Protein AF-A0A0C2MCA8-F1 (afdb_monomer_lite)

Structure (mmCIF, N/CA/C/O backbone):
data_AF-A0A0C2MCA8-F1
#
_entry.id   AF-A0A0C2MCA8-F1
#
loop_
_atom_site.group_PDB
_atom_site.id
_atom_site.t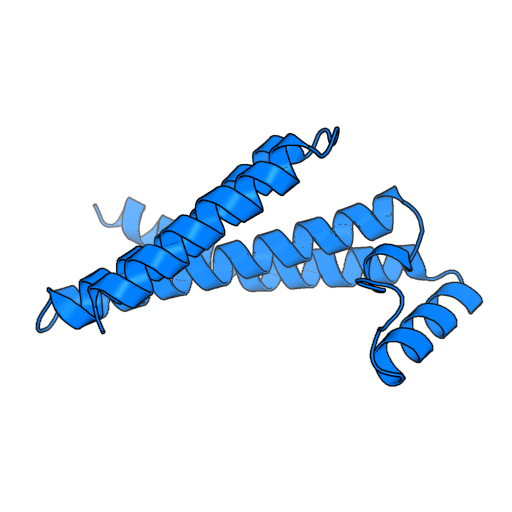ype_symbol
_atom_site.label_atom_id
_atom_site.label_alt_id
_atom_site.label_comp_id
_atom_site.label_asym_id
_atom_site.label_entity_id
_atom_site.label_seq_id
_atom_site.pdbx_PDB_ins_code
_atom_site.Cartn_x
_atom_site.Cartn_y
_atom_site.Cartn_z
_atom_site.occupancy
_atom_site.B_iso_or_equiv
_atom_site.auth_seq_id
_atom_site.auth_comp_id
_atom_site.auth_asym_id
_atom_site.auth_atom_id
_atom_site.pdbx_PDB_model_num
ATOM 1 N N . MET A 1 1 ? 1.172 1.614 25.423 1.00 65.31 1 MET A N 1
ATOM 2 C CA . MET A 1 1 ? 1.136 0.995 24.078 1.00 65.31 1 MET A CA 1
ATOM 3 C C . MET A 1 1 ? 0.400 1.844 23.039 1.00 65.31 1 MET A C 1
ATOM 5 O O . MET A 1 1 ? 0.977 2.072 21.987 1.00 65.31 1 MET A O 1
ATOM 9 N N . ARG A 1 2 ? -0.812 2.371 23.310 1.00 79.19 2 ARG A N 1
ATOM 10 C CA . ARG A 1 2 ? -1.611 3.111 22.304 1.00 79.19 2 ARG A CA 1
ATOM 11 C C . ARG A 1 2 ? -0.859 4.225 21.562 1.00 79.19 2 ARG A C 1
ATOM 13 O O . ARG A 1 2 ? -0.867 4.245 20.342 1.00 79.19 2 ARG A O 1
ATOM 20 N N . TRP A 1 3 ? -0.143 5.096 22.266 1.00 88.19 3 TRP A N 1
ATOM 21 C CA . TRP A 1 3 ? 0.556 6.225 21.637 1.00 88.19 3 TRP A CA 1
ATOM 22 C C . TRP A 1 3 ? 1.815 5.820 20.865 1.00 88.19 3 TRP A C 1
ATOM 24 O O . TRP A 1 3 ? 2.171 6.470 19.892 1.00 88.19 3 TRP A O 1
ATOM 34 N N . PHE A 1 4 ? 2.450 4.711 21.255 1.00 88.31 4 PHE A N 1
ATOM 35 C CA . PHE A 1 4 ? 3.630 4.190 20.567 1.00 88.31 4 PHE A CA 1
ATOM 36 C C . PHE A 1 4 ? 3.295 3.737 19.141 1.00 88.31 4 PHE A C 1
ATOM 38 O O . PHE A 1 4 ? 4.013 4.068 18.204 1.00 88.31 4 PHE A O 1
ATOM 45 N N . PHE A 1 5 ? 2.163 3.050 18.958 1.00 88.19 5 PHE A N 1
ATOM 46 C CA . PHE A 1 5 ? 1.707 2.651 17.624 1.00 88.19 5 PHE A CA 1
ATOM 47 C C . PHE A 1 5 ? 1.406 3.861 16.731 1.00 88.19 5 PHE A C 1
ATOM 49 O O . PHE A 1 5 ? 1.738 3.857 15.553 1.00 88.19 5 PHE A O 1
ATOM 56 N N . LEU A 1 6 ? 0.846 4.932 17.300 1.00 88.38 6 LEU A N 1
ATOM 57 C CA . LEU A 1 6 ? 0.584 6.163 16.557 1.00 88.38 6 LEU A CA 1
ATOM 58 C C . LEU A 1 6 ? 1.883 6.873 16.142 1.00 88.38 6 LEU A C 1
ATOM 60 O O . LEU A 1 6 ? 1.988 7.328 15.007 1.00 88.38 6 LEU A O 1
ATOM 64 N N . LEU A 1 7 ? 2.894 6.907 17.018 1.00 91.94 7 LEU A N 1
ATOM 65 C CA . LEU A 1 7 ? 4.229 7.406 16.666 1.00 91.94 7 LEU A CA 1
ATOM 66 C C . LEU A 1 7 ? 4.866 6.585 15.539 1.00 91.94 7 LEU A C 1
ATOM 68 O O . LEU A 1 7 ? 5.467 7.158 14.636 1.00 91.94 7 LEU A O 1
ATOM 72 N N . PHE A 1 8 ? 4.693 5.263 15.552 1.00 90.88 8 PHE A N 1
ATOM 73 C CA . PHE A 1 8 ? 5.152 4.396 14.468 1.00 90.88 8 PHE A CA 1
ATOM 74 C C . PHE A 1 8 ? 4.445 4.701 13.136 1.00 90.88 8 PHE A C 1
ATOM 76 O O . PHE A 1 8 ? 5.109 4.798 12.106 1.00 90.88 8 PHE A O 1
ATOM 83 N N . ILE A 1 9 ? 3.126 4.923 13.147 1.00 91.19 9 ILE A N 1
ATOM 84 C CA . ILE A 1 9 ? 2.386 5.341 11.945 1.00 91.19 9 ILE A CA 1
ATOM 85 C C . ILE A 1 9 ? 2.908 6.687 11.430 1.00 91.19 9 ILE A C 1
ATOM 87 O O . ILE A 1 9 ? 3.149 6.826 10.235 1.00 91.19 9 ILE A O 1
ATOM 91 N N . MET A 1 10 ? 3.116 7.667 12.313 1.00 91.56 10 MET A N 1
ATOM 92 C CA . MET A 1 10 ? 3.674 8.967 11.927 1.00 91.56 10 MET A CA 1
ATOM 93 C C . MET A 1 10 ? 5.061 8.821 11.300 1.00 91.56 10 MET A C 1
ATOM 95 O O . MET A 1 10 ? 5.333 9.433 10.270 1.00 91.56 10 MET A O 1
ATOM 99 N N . LEU A 1 11 ? 5.916 7.971 11.877 1.00 91.88 11 LEU A N 1
ATOM 100 C CA . LEU A 1 11 ? 7.228 7.671 11.316 1.00 91.88 11 LEU A CA 1
ATOM 101 C C . LEU A 1 11 ? 7.101 7.087 9.902 1.00 91.88 11 LEU A C 1
ATOM 103 O O . LEU A 1 11 ? 7.791 7.560 9.008 1.00 91.88 11 LEU A O 1
ATOM 107 N N . LEU A 1 12 ? 6.203 6.116 9.686 1.00 89.81 12 LEU A N 1
ATOM 108 C CA . LEU A 1 12 ? 5.931 5.538 8.363 1.00 89.81 12 LEU A CA 1
ATOM 109 C C . LEU A 1 12 ? 5.469 6.593 7.356 1.00 89.81 12 LEU A C 1
ATOM 111 O O . LEU A 1 12 ? 5.947 6.610 6.227 1.00 89.81 12 LEU A O 1
ATOM 115 N N . VAL A 1 13 ? 4.554 7.480 7.756 1.00 91.31 13 VAL A N 1
ATOM 116 C CA . VAL A 1 13 ? 4.064 8.556 6.887 1.00 91.31 13 VAL A CA 1
ATOM 117 C C . VAL A 1 13 ? 5.215 9.470 6.488 1.00 91.31 13 VAL A C 1
ATOM 119 O O . VAL A 1 13 ? 5.370 9.765 5.308 1.00 91.31 13 VAL A O 1
ATOM 122 N N . VAL A 1 14 ? 6.044 9.897 7.440 1.00 90.44 14 VAL A N 1
ATOM 123 C CA . VAL A 1 14 ? 7.169 10.797 7.161 1.00 90.44 14 VAL A CA 1
ATOM 124 C C . VAL A 1 14 ? 8.204 10.124 6.261 1.00 90.44 14 VAL A C 1
ATOM 126 O O . VAL A 1 14 ? 8.583 10.700 5.243 1.00 90.44 14 VAL A O 1
ATOM 129 N N . THR A 1 15 ? 8.640 8.907 6.591 1.00 88.75 15 THR A N 1
ATOM 130 C CA . THR A 1 15 ? 9.682 8.209 5.824 1.00 88.75 15 THR A CA 1
ATOM 131 C C . THR A 1 15 ? 9.201 7.811 4.436 1.00 88.75 15 THR A C 1
ATOM 133 O O . THR A 1 15 ? 9.907 8.052 3.460 1.00 88.75 15 THR A O 1
ATOM 136 N N . GLY A 1 16 ? 7.995 7.259 4.313 1.00 84.38 16 GLY A N 1
ATOM 137 C CA . GLY A 1 16 ? 7.456 6.852 3.019 1.00 84.38 16 GLY A CA 1
ATOM 138 C C . GLY A 1 16 ? 7.174 8.037 2.102 1.00 84.38 16 GLY A C 1
ATOM 139 O O . GLY A 1 16 ? 7.539 7.993 0.931 1.00 84.38 16 GLY A O 1
ATOM 140 N N . ASN A 1 17 ? 6.624 9.138 2.627 1.00 87.00 17 ASN A N 1
ATOM 141 C CA . ASN A 1 17 ? 6.466 10.352 1.825 1.00 87.00 17 ASN A CA 1
ATOM 142 C C . ASN A 1 17 ? 7.824 10.929 1.404 1.00 87.00 17 ASN A C 1
ATOM 144 O O . ASN A 1 17 ? 7.961 11.322 0.250 1.00 87.00 17 ASN A O 1
ATOM 148 N N . ALA A 1 18 ? 8.837 10.934 2.279 1.00 87.19 18 ALA A N 1
ATOM 149 C CA . ALA A 1 18 ? 10.180 11.387 1.911 1.00 87.19 18 ALA A CA 1
ATOM 150 C C . ALA A 1 18 ? 10.745 10.592 0.720 1.00 87.19 18 ALA A C 1
ATOM 152 O O . ALA A 1 18 ? 11.213 11.196 -0.240 1.00 87.19 18 ALA A O 1
ATOM 153 N N . VAL A 1 19 ? 10.614 9.260 0.733 1.00 84.38 19 VAL A N 1
ATOM 154 C CA . VAL A 1 19 ? 11.046 8.391 -0.378 1.00 84.38 19 VAL A CA 1
ATOM 155 C C . VAL A 1 19 ? 10.263 8.680 -1.665 1.00 84.38 19 VAL A C 1
ATOM 157 O O . VAL A 1 19 ? 10.848 8.775 -2.742 1.00 84.38 19 VAL A O 1
ATOM 160 N N . ILE A 1 20 ? 8.944 8.858 -1.574 1.00 83.44 20 ILE A N 1
ATOM 161 C CA . ILE A 1 20 ? 8.097 9.128 -2.745 1.00 83.44 20 ILE A CA 1
ATOM 162 C C . ILE A 1 20 ? 8.452 10.480 -3.378 1.00 83.44 20 ILE A C 1
ATOM 164 O O . ILE A 1 20 ? 8.577 10.573 -4.601 1.00 83.44 20 ILE A O 1
ATOM 168 N N . PHE A 1 21 ? 8.658 11.524 -2.572 1.00 82.12 21 PHE A N 1
ATOM 169 C CA . PHE A 1 21 ? 9.002 12.856 -3.077 1.00 82.12 21 PHE A CA 1
ATOM 170 C C . PHE A 1 21 ? 10.425 12.957 -3.635 1.00 82.12 21 PHE A C 1
ATOM 172 O O . PHE A 1 21 ? 10.658 13.794 -4.511 1.00 82.12 21 PHE A O 1
ATOM 179 N N . ASP A 1 22 ? 11.336 12.087 -3.199 1.00 81.56 22 ASP A N 1
ATOM 180 C CA . ASP A 1 22 ? 12.684 11.971 -3.763 1.00 81.56 22 ASP A CA 1
ATOM 181 C C . ASP A 1 22 ? 12.662 11.371 -5.189 1.00 81.56 22 ASP A C 1
ATOM 183 O O . ASP A 1 22 ? 13.446 11.744 -6.059 1.00 81.56 22 ASP A O 1
ATOM 187 N N . SER A 1 23 ? 11.689 10.506 -5.499 1.00 70.12 23 SER A N 1
ATOM 188 C CA . SER A 1 23 ? 11.615 9.793 -6.785 1.00 70.12 23 SER A CA 1
ATOM 189 C C . SER A 1 23 ? 11.023 10.632 -7.931 1.00 70.12 23 SER A C 1
ATOM 191 O O . SER A 1 23 ? 9.865 11.028 -7.877 1.00 70.12 23 SER A O 1
ATOM 193 N N . SER A 1 24 ? 11.753 10.920 -9.016 1.00 62.78 24 SER A N 1
ATOM 194 C CA . SER A 1 24 ? 11.284 11.733 -10.173 1.00 62.78 24 SER A CA 1
ATOM 195 C C . SER A 1 24 ? 10.255 11.030 -11.100 1.00 62.78 24 SER A C 1
ATOM 197 O O . SER A 1 24 ? 10.246 11.261 -12.311 1.00 62.78 24 SER A O 1
ATOM 199 N N . SER A 1 25 ? 9.400 10.146 -10.579 1.00 66.56 25 SER A N 1
ATOM 200 C CA . SER A 1 25 ? 8.456 9.370 -11.396 1.00 66.56 25 SER A CA 1
ATOM 201 C C . SER A 1 25 ? 7.202 10.172 -11.775 1.00 66.56 25 SER A C 1
ATOM 203 O O . SER A 1 25 ? 6.665 10.953 -10.988 1.00 66.56 25 SER A O 1
ATOM 205 N N . SER A 1 26 ? 6.669 9.944 -12.980 1.00 68.00 26 SER A N 1
ATOM 206 C CA . SER A 1 26 ? 5.360 10.487 -13.386 1.00 68.00 26 SER A CA 1
ATOM 207 C C . SER A 1 26 ? 4.187 9.829 -12.642 1.00 68.00 26 SER A C 1
ATOM 209 O O . SER A 1 26 ? 3.093 10.386 -12.602 1.00 68.00 26 SER A O 1
ATOM 211 N N . THR A 1 27 ? 4.411 8.670 -12.012 1.00 70.75 27 THR A N 1
ATOM 212 C CA . THR A 1 27 ? 3.428 7.945 -11.187 1.00 70.75 27 THR A CA 1
ATOM 213 C C . THR A 1 27 ? 3.385 8.416 -9.737 1.00 70.75 27 THR A C 1
ATOM 215 O O . THR A 1 27 ? 2.504 7.983 -8.997 1.00 70.75 27 THR A O 1
ATOM 218 N N . ARG A 1 28 ? 4.263 9.349 -9.336 1.00 76.31 28 ARG A N 1
ATOM 219 C CA . ARG A 1 28 ? 4.445 9.809 -7.950 1.00 76.31 28 ARG A CA 1
ATOM 220 C C . ARG A 1 28 ? 3.140 10.164 -7.238 1.00 76.31 28 ARG A C 1
ATOM 222 O O . ARG A 1 28 ? 2.994 9.890 -6.054 1.00 76.31 28 ARG A O 1
ATOM 229 N N . VAL A 1 29 ? 2.181 10.772 -7.939 1.00 79.88 29 VAL A N 1
ATOM 230 C CA . VAL A 1 29 ? 0.877 11.140 -7.355 1.00 79.88 29 VAL A CA 1
ATOM 231 C C . VAL A 1 29 ? 0.061 9.899 -6.986 1.00 79.88 29 VAL A C 1
ATOM 233 O O . VAL A 1 29 ? -0.545 9.854 -5.920 1.00 79.88 29 VAL A O 1
ATOM 236 N N . ILE A 1 30 ? 0.067 8.879 -7.843 1.00 77.69 30 ILE A N 1
ATOM 237 C CA . ILE A 1 30 ? -0.636 7.614 -7.606 1.00 77.69 30 ILE A CA 1
ATOM 238 C C . ILE A 1 30 ? 0.069 6.838 -6.488 1.00 77.69 30 ILE A C 1
ATOM 240 O O . ILE A 1 30 ? -0.603 6.356 -5.577 1.00 77.69 30 ILE A O 1
ATOM 244 N N . ASP A 1 31 ? 1.406 6.805 -6.506 1.00 77.12 31 ASP A N 1
ATOM 245 C CA . ASP A 1 31 ? 2.237 6.218 -5.447 1.00 77.12 31 ASP A CA 1
ATOM 246 C C . ASP A 1 31 ? 1.943 6.875 -4.090 1.00 77.12 31 ASP A C 1
ATOM 248 O O . ASP A 1 31 ? 1.734 6.197 -3.085 1.00 77.12 31 ASP A O 1
ATOM 252 N N . TRP A 1 32 ? 1.839 8.206 -4.073 1.00 82.81 32 TRP A N 1
ATOM 253 C CA . TRP A 1 32 ? 1.505 8.991 -2.889 1.00 82.81 32 TRP A CA 1
ATOM 254 C C . TRP A 1 32 ? 0.109 8.664 -2.352 1.00 82.81 32 TRP A C 1
ATOM 256 O O . TRP A 1 32 ? -0.046 8.442 -1.151 1.00 82.81 32 TRP A O 1
ATOM 266 N N . ILE A 1 33 ? -0.907 8.588 -3.217 1.00 83.56 33 ILE A N 1
ATOM 267 C CA . ILE A 1 33 ? -2.277 8.243 -2.808 1.00 83.56 33 ILE A CA 1
ATOM 268 C C . ILE A 1 33 ? -2.323 6.819 -2.246 1.00 83.56 33 ILE A C 1
ATOM 270 O O . ILE A 1 33 ? -2.809 6.614 -1.132 1.00 83.56 33 ILE A O 1
ATOM 274 N N . ALA A 1 34 ? -1.790 5.841 -2.984 1.00 82.88 34 ALA A N 1
ATOM 275 C CA . ALA A 1 34 ? -1.764 4.439 -2.574 1.00 82.88 34 ALA A CA 1
ATOM 276 C C . ALA A 1 34 ? -1.034 4.263 -1.238 1.00 82.88 34 ALA A C 1
ATOM 278 O O . ALA A 1 34 ? -1.540 3.591 -0.334 1.00 82.88 34 ALA A O 1
ATOM 279 N N . PHE A 1 35 ? 0.114 4.928 -1.084 1.00 86.06 35 PHE A N 1
ATOM 280 C CA . PHE A 1 35 ? 0.882 4.886 0.146 1.00 86.06 35 PHE A CA 1
ATOM 281 C C . PHE A 1 35 ? 0.128 5.513 1.310 1.00 86.06 35 PHE A C 1
ATOM 283 O O . PHE A 1 35 ? 0.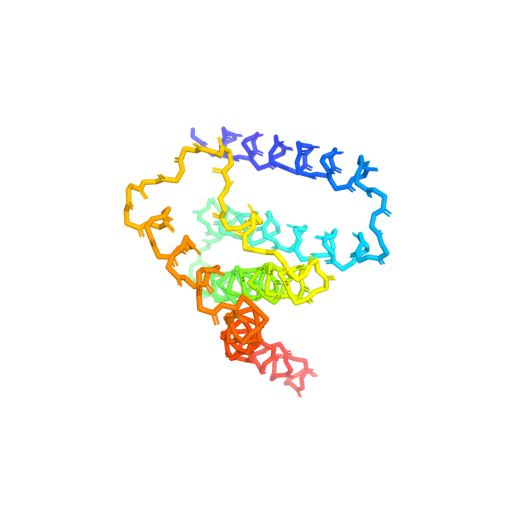077 4.880 2.348 1.00 86.06 35 PHE A O 1
ATOM 290 N N . ASN A 1 36 ? -0.490 6.692 1.172 1.00 88.69 36 ASN A N 1
ATOM 291 C CA . ASN A 1 36 ? -1.175 7.363 2.288 1.00 88.69 36 ASN A CA 1
ATOM 292 C C . ASN A 1 36 ? -2.496 6.682 2.704 1.00 88.69 36 ASN A C 1
ATOM 294 O O . ASN A 1 36 ? -2.915 6.812 3.857 1.00 88.69 36 ASN A O 1
ATOM 298 N N . LEU A 1 37 ? -3.114 5.880 1.832 1.00 87.19 37 LEU A N 1
ATOM 299 C CA . LEU A 1 37 ? -4.260 5.027 2.185 1.00 87.19 37 LEU A CA 1
ATOM 300 C C . LEU A 1 37 ? -3.874 3.907 3.171 1.00 87.19 37 LEU A C 1
ATOM 302 O O . LEU A 1 37 ? -4.677 3.520 4.023 1.00 87.19 37 LEU A O 1
ATOM 306 N N . PHE A 1 38 ? -2.629 3.423 3.122 1.00 89.12 38 PHE A N 1
ATOM 307 C CA . PHE A 1 38 ? -2.120 2.419 4.057 1.00 89.12 38 PHE A CA 1
ATOM 308 C C . PHE A 1 38 ? -2.039 2.907 5.522 1.00 89.12 38 PHE A C 1
ATOM 310 O O . PHE A 1 38 ? -2.697 2.303 6.369 1.00 89.12 38 PHE A O 1
ATOM 317 N N . PRO A 1 39 ? -1.321 3.986 5.890 1.00 89.31 39 PRO A N 1
ATOM 318 C CA . PRO A 1 39 ? -1.307 4.492 7.253 1.00 89.31 39 PRO A CA 1
ATOM 319 C C . PRO A 1 39 ? -2.693 4.973 7.686 1.00 89.31 39 PRO A C 1
ATOM 321 O O . PRO A 1 39 ? -3.024 4.811 8.857 1.00 89.31 39 PRO A O 1
ATOM 324 N N . LEU A 1 40 ? -3.544 5.460 6.772 1.00 89.94 40 LEU A N 1
ATOM 325 C CA . LEU A 1 40 ? -4.945 5.755 7.089 1.00 89.94 40 LEU A CA 1
ATOM 326 C C . LEU A 1 40 ? -5.678 4.506 7.609 1.00 89.94 40 LEU A C 1
ATOM 328 O O . LEU A 1 40 ? -6.356 4.578 8.634 1.00 89.94 40 LEU A O 1
ATOM 332 N N . SER A 1 41 ? -5.491 3.345 6.968 1.00 90.31 41 SER A N 1
ATOM 333 C CA . SER A 1 41 ? -6.045 2.072 7.453 1.00 90.31 41 SER A CA 1
ATOM 334 C C . SER A 1 41 ? -5.548 1.712 8.857 1.00 90.31 41 SER A C 1
ATOM 336 O O . SER A 1 41 ? -6.333 1.299 9.712 1.00 90.31 41 SER A O 1
ATOM 338 N N . LEU A 1 42 ? -4.261 1.944 9.134 1.00 90.19 42 LEU A N 1
ATOM 339 C CA . LEU A 1 42 ? -3.661 1.684 10.443 1.00 90.19 42 LEU A CA 1
ATOM 340 C C . LEU A 1 42 ? -4.212 2.628 11.516 1.00 90.19 42 LEU A C 1
ATOM 342 O O . LEU A 1 42 ? -4.444 2.192 12.644 1.00 90.19 42 LEU A O 1
ATOM 346 N N . VAL A 1 43 ? -4.470 3.894 11.175 1.00 90.88 43 VAL A N 1
ATOM 347 C CA . VAL A 1 43 ? -5.130 4.853 12.074 1.00 90.88 43 VAL A CA 1
ATOM 348 C C . VAL A 1 43 ? -6.557 4.406 12.382 1.00 90.88 43 VAL A C 1
ATOM 350 O O . VAL A 1 43 ? -6.963 4.468 13.541 1.00 90.88 43 VAL A O 1
ATOM 353 N N . LEU A 1 44 ? -7.306 3.908 11.393 1.00 88.75 44 LEU A N 1
ATOM 354 C CA . LEU A 1 44 ? -8.657 3.382 11.611 1.00 88.75 44 LEU A CA 1
ATOM 355 C C . LEU A 1 44 ? -8.651 2.157 12.531 1.00 88.75 44 LEU A C 1
ATOM 357 O O . LEU A 1 44 ? -9.469 2.089 13.448 1.00 88.75 44 LEU A O 1
ATOM 361 N N . PHE A 1 45 ? -7.704 1.231 12.353 1.00 89.06 45 PHE A N 1
ATOM 362 C CA . PHE A 1 45 ? -7.539 0.101 13.271 1.00 89.06 45 PHE A CA 1
ATOM 363 C C . PHE A 1 45 ? -7.153 0.552 14.674 1.00 89.06 45 PHE A C 1
ATOM 365 O O . PHE A 1 45 ? -7.736 0.089 15.652 1.00 89.06 45 PHE A O 1
ATOM 372 N N . TRP A 1 46 ? -6.206 1.481 14.791 1.00 90.75 46 TRP A N 1
ATOM 373 C CA . TRP A 1 46 ? -5.817 2.051 16.075 1.00 90.75 46 TRP A CA 1
ATOM 374 C C . TRP A 1 46 ? -7.012 2.691 16.786 1.00 90.75 46 TRP A C 1
ATOM 376 O O . TRP A 1 46 ? -7.287 2.381 17.946 1.00 90.75 46 TRP A O 1
ATOM 386 N N . PHE A 1 47 ? -7.768 3.530 16.081 1.00 87.50 47 PHE A N 1
ATOM 387 C CA . PHE A 1 47 ? -8.942 4.194 16.631 1.00 87.50 47 PHE A CA 1
ATOM 388 C C . PHE A 1 47 ? -10.025 3.183 17.035 1.00 87.50 47 PHE A C 1
ATOM 390 O O . PHE A 1 47 ? -10.554 3.255 18.143 1.00 87.50 47 PHE A O 1
ATOM 397 N N . GLY A 1 48 ? -10.291 2.190 16.182 1.00 85.44 48 GLY A N 1
ATOM 398 C CA . GLY A 1 48 ? -11.254 1.122 16.443 1.00 85.44 48 GLY A CA 1
ATOM 399 C C . GLY A 1 48 ? -10.901 0.250 17.651 1.00 85.44 48 GLY A C 1
ATOM 400 O O . GLY A 1 48 ? -11.799 -0.148 18.383 1.00 85.44 48 GLY A O 1
ATOM 401 N N . ILE A 1 49 ? -9.617 -0.030 17.896 1.00 87.12 49 ILE A N 1
ATOM 402 C CA . ILE A 1 49 ? -9.167 -0.847 19.040 1.00 87.12 49 ILE A CA 1
ATOM 403 C C . ILE A 1 49 ? -9.274 -0.088 20.363 1.00 87.12 49 ILE A C 1
ATOM 405 O O . ILE A 1 49 ? -9.634 -0.688 21.373 1.00 87.12 49 ILE A O 1
ATOM 409 N N . TYR A 1 50 ? -8.907 1.197 20.380 1.00 86.12 50 TYR A N 1
ATOM 410 C CA . TYR A 1 50 ? -8.717 1.936 21.632 1.00 86.12 50 TYR A CA 1
ATOM 411 C C . TYR A 1 50 ? -9.890 2.834 22.037 1.00 86.12 50 TYR A C 1
ATOM 413 O O . TYR A 1 50 ? -9.970 3.187 23.213 1.00 86.12 50 TYR A O 1
ATOM 421 N N . PHE A 1 51 ? -10.755 3.238 21.100 1.00 85.69 51 PHE A N 1
ATOM 422 C CA . PHE A 1 51 ? -11.780 4.264 21.341 1.00 85.69 51 PHE A CA 1
ATOM 423 C C . PHE A 1 51 ? -13.188 3.884 20.872 1.00 85.69 51 PHE A C 1
ATOM 425 O O . PHE A 1 51 ? -14.113 4.675 21.051 1.00 85.69 51 PHE A O 1
ATOM 432 N N . SER A 1 52 ? -13.371 2.719 20.250 1.00 82.00 52 SER A N 1
ATOM 433 C CA . SER A 1 52 ? -14.665 2.309 19.705 1.00 82.00 52 SER A CA 1
ATOM 434 C C . SER A 1 52 ? -15.127 0.990 20.311 1.00 82.00 52 SER A C 1
ATOM 436 O O . SER A 1 52 ? -14.364 0.029 20.361 1.00 82.00 52 SER A O 1
ATOM 438 N N . ASP A 1 53 ? -16.397 0.939 20.707 1.00 85.06 53 ASP A N 1
ATOM 439 C CA . ASP A 1 53 ? -17.053 -0.252 21.245 1.00 85.06 53 ASP A CA 1
ATOM 440 C C . ASP A 1 53 ? -18.236 -0.676 20.358 1.00 85.06 53 ASP A C 1
ATOM 442 O O . ASP A 1 53 ? -18.851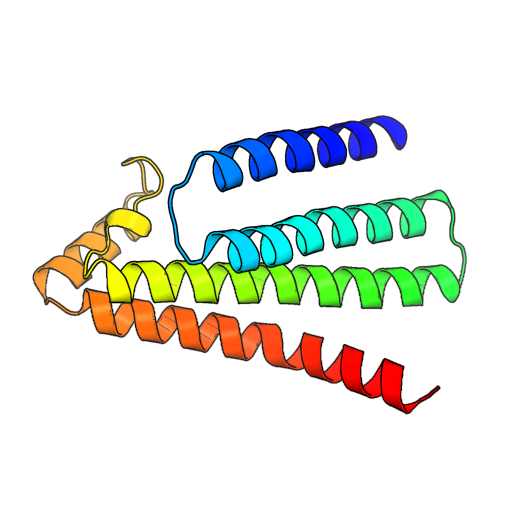 0.147 19.670 1.00 85.06 53 ASP A O 1
ATOM 446 N N . GLY A 1 54 ? -18.548 -1.978 20.371 1.00 81.25 54 GLY A N 1
ATOM 447 C CA . GLY A 1 54 ? -19.705 -2.563 19.681 1.00 81.25 54 GLY A CA 1
ATOM 448 C C . GLY A 1 54 ? -19.671 -2.424 18.153 1.00 81.25 54 GLY A C 1
ATOM 449 O O . GLY A 1 54 ? -18.643 -2.645 17.510 1.00 81.25 54 GLY A O 1
ATOM 450 N N . ASP A 1 55 ? -20.805 -2.041 17.564 1.00 81.12 55 ASP A N 1
ATOM 451 C CA . ASP A 1 55 ? -21.015 -2.022 16.107 1.00 81.12 55 ASP A CA 1
ATOM 452 C C . ASP A 1 55 ? -20.122 -1.009 15.374 1.00 81.12 55 ASP A C 1
ATOM 454 O O . ASP A 1 55 ? -19.668 -1.248 14.252 1.00 81.12 55 ASP A O 1
ATOM 458 N N . LYS A 1 56 ? -19.795 0.113 16.029 1.00 80.25 56 LYS A N 1
ATOM 459 C CA . LYS A 1 56 ? -18.913 1.149 15.462 1.00 80.25 56 LYS A CA 1
ATOM 460 C C . LYS A 1 56 ? -17.490 0.633 15.267 1.00 80.25 56 LYS A C 1
ATOM 462 O O . LYS A 1 56 ? -16.849 0.962 14.268 1.00 80.25 56 LYS A O 1
ATOM 467 N N . ARG A 1 57 ? -17.021 -0.224 16.179 1.00 82.69 57 ARG A N 1
ATOM 468 C CA . ARG A 1 57 ? -15.728 -0.899 16.060 1.00 82.69 57 ARG A CA 1
ATOM 469 C C . ARG A 1 57 ? -15.720 -1.825 14.852 1.00 82.69 57 ARG A C 1
ATOM 471 O O . ARG A 1 57 ? -14.817 -1.718 14.030 1.00 82.69 57 ARG A O 1
ATOM 478 N N . ALA A 1 58 ? -16.728 -2.686 14.713 1.00 82.69 58 ALA A N 1
ATOM 479 C CA . ALA A 1 58 ? -16.820 -3.612 13.584 1.00 82.69 58 ALA A CA 1
ATOM 480 C C . ALA A 1 58 ? -16.787 -2.870 12.235 1.00 82.69 58 ALA A C 1
ATOM 482 O O . ALA A 1 58 ? -16.013 -3.231 11.350 1.00 82.69 58 ALA A O 1
ATOM 483 N N . HIS A 1 59 ? -17.533 -1.770 12.116 1.00 82.12 59 HIS A N 1
ATOM 484 C CA . HIS A 1 59 ? -17.560 -0.960 10.898 1.00 82.12 59 HIS A CA 1
ATOM 485 C C . HIS A 1 59 ? -16.201 -0.309 10.575 1.00 82.12 59 HIS A C 1
ATOM 487 O O . HIS A 1 59 ? -15.753 -0.334 9.428 1.00 82.12 59 HIS A O 1
ATOM 493 N N . LEU A 1 60 ? -15.500 0.227 11.583 1.00 83.75 60 LEU A N 1
ATOM 494 C CA . LEU A 1 60 ? -14.149 0.784 11.417 1.00 83.75 60 LEU A CA 1
ATOM 495 C C . LEU A 1 60 ? -13.135 -0.271 10.964 1.00 83.75 60 LEU A C 1
ATOM 497 O O . LEU A 1 60 ? -12.283 0.023 10.127 1.00 83.75 60 LEU A O 1
ATOM 501 N N . PHE A 1 61 ? -13.238 -1.496 11.482 1.00 84.94 61 PHE A N 1
ATOM 502 C CA . PHE A 1 61 ? -12.383 -2.605 11.066 1.00 84.94 61 PHE A CA 1
ATOM 503 C C . PHE A 1 61 ? -12.636 -3.023 9.618 1.00 84.94 61 PHE A C 1
ATOM 505 O O . PHE A 1 61 ? -11.676 -3.251 8.887 1.00 84.94 61 PHE A O 1
ATOM 512 N N . VAL A 1 62 ? -13.897 -3.084 9.184 1.00 86.56 62 VAL A N 1
ATOM 513 C CA . VAL A 1 62 ? -14.245 -3.415 7.793 1.00 86.56 62 VAL A CA 1
ATOM 514 C C . VAL A 1 62 ? -13.686 -2.365 6.831 1.00 86.56 62 VAL A C 1
ATOM 516 O O . VAL A 1 62 ? -13.013 -2.719 5.863 1.00 86.56 62 VAL A O 1
ATOM 519 N N . ILE A 1 63 ? -13.881 -1.077 7.131 1.00 86.06 63 ILE A N 1
ATOM 520 C CA . ILE A 1 63 ? -13.346 0.018 6.309 1.00 86.06 63 ILE A CA 1
ATOM 521 C C . ILE A 1 63 ? -11.814 -0.001 6.307 1.00 86.06 63 ILE A C 1
ATOM 523 O O . ILE A 1 63 ? -11.203 0.072 5.243 1.00 86.06 63 ILE A O 1
ATOM 527 N N . GLY A 1 64 ? -11.187 -0.131 7.480 1.00 85.69 64 GLY A N 1
ATOM 528 C CA . GLY A 1 64 ? -9.732 -0.215 7.601 1.00 85.69 64 GLY A CA 1
ATOM 529 C C . GLY A 1 64 ? -9.161 -1.382 6.796 1.00 85.69 64 GLY A C 1
ATOM 530 O O . GLY A 1 64 ? -8.199 -1.208 6.054 1.00 85.69 64 GLY A O 1
ATOM 531 N N . HIS A 1 65 ? -9.792 -2.554 6.857 1.00 87.69 65 HIS A N 1
ATOM 532 C CA . HIS A 1 65 ? -9.349 -3.721 6.103 1.00 87.69 65 HIS A CA 1
ATOM 533 C C . HIS A 1 65 ? -9.498 -3.526 4.594 1.00 87.69 65 HIS A C 1
ATOM 535 O O . HIS A 1 65 ? -8.559 -3.804 3.854 1.00 87.69 65 HIS A O 1
ATOM 541 N N . ALA A 1 66 ? -10.621 -2.972 4.134 1.00 86.75 66 ALA A N 1
ATOM 542 C CA . ALA A 1 66 ? -10.820 -2.661 2.722 1.00 86.75 66 ALA A CA 1
ATOM 543 C C . ALA A 1 66 ? -9.771 -1.668 2.194 1.00 86.75 66 ALA A C 1
ATOM 545 O O . ALA A 1 66 ? -9.214 -1.885 1.117 1.00 86.75 66 ALA A O 1
ATOM 546 N N . LEU A 1 67 ? -9.455 -0.626 2.972 1.00 87.19 67 LEU A N 1
ATOM 547 C CA . LEU A 1 67 ? -8.396 0.343 2.670 1.00 87.19 67 LEU A CA 1
ATOM 548 C C . LEU A 1 67 ? -7.010 -0.299 2.605 1.00 87.19 67 LEU A C 1
ATOM 550 O O . LEU A 1 67 ? -6.245 0.013 1.696 1.00 87.19 67 LEU A O 1
ATOM 554 N N . LEU A 1 68 ? -6.697 -1.203 3.535 1.00 87.81 68 LEU A N 1
ATOM 555 C CA . LEU A 1 68 ? -5.421 -1.918 3.560 1.00 87.81 68 LEU A CA 1
ATOM 556 C C . LEU A 1 68 ? -5.274 -2.848 2.351 1.00 87.81 68 LEU A C 1
ATOM 558 O O . LEU A 1 68 ? -4.226 -2.881 1.713 1.00 87.81 68 LEU A O 1
ATOM 562 N N . VAL A 1 69 ? -6.327 -3.593 2.013 1.00 87.88 69 VAL A N 1
ATOM 563 C CA . VAL A 1 69 ? -6.337 -4.479 0.840 1.00 87.88 69 VAL A CA 1
ATOM 564 C C . VAL A 1 69 ? -6.236 -3.663 -0.449 1.00 87.88 69 VAL A C 1
ATOM 566 O O . VAL A 1 69 ? -5.510 -4.044 -1.366 1.00 87.88 69 VAL A O 1
ATOM 569 N N . PHE A 1 70 ? -6.897 -2.505 -0.504 1.00 86.94 70 PHE A N 1
ATOM 570 C CA . PHE A 1 70 ? -6.809 -1.603 -1.646 1.00 86.94 70 PHE A CA 1
ATOM 571 C C . PHE A 1 70 ? -5.403 -1.016 -1.810 1.00 86.94 70 PHE A C 1
ATOM 573 O O . PHE A 1 70 ? -4.868 -1.043 -2.915 1.00 86.94 70 PHE A O 1
ATOM 580 N N . SER A 1 71 ? -4.778 -0.530 -0.731 1.00 87.19 71 SER A N 1
ATOM 581 C CA . SER A 1 71 ? -3.417 0.013 -0.796 1.00 87.19 71 SER A CA 1
ATOM 582 C C . SER A 1 71 ? -2.390 -1.059 -1.163 1.00 87.19 71 SER A C 1
ATOM 584 O O . SER A 1 71 ? -1.502 -0.797 -1.973 1.00 87.19 71 SER A O 1
ATOM 586 N N . ALA A 1 72 ? -2.546 -2.283 -0.651 1.00 85.00 72 ALA A N 1
ATOM 587 C CA . ALA A 1 72 ? -1.719 -3.422 -1.040 1.00 85.00 72 ALA A CA 1
ATOM 588 C C . ALA A 1 72 ? -1.898 -3.772 -2.526 1.00 85.00 72 ALA A C 1
ATOM 590 O O . ALA A 1 72 ? -0.911 -3.915 -3.246 1.00 85.00 72 ALA A O 1
ATOM 591 N N . GLY A 1 73 ? -3.143 -3.858 -3.005 1.00 84.44 73 GLY A N 1
ATOM 592 C CA . GLY A 1 73 ? -3.453 -4.105 -4.414 1.00 84.44 73 GLY A CA 1
ATOM 593 C C . GLY A 1 73 ? -2.870 -3.030 -5.332 1.00 84.44 73 GLY A C 1
ATOM 594 O O . GLY A 1 73 ? -2.202 -3.362 -6.307 1.00 84.44 73 GLY A O 1
ATOM 595 N N . ALA A 1 74 ? -3.031 -1.752 -4.979 1.00 84.69 74 ALA A N 1
ATOM 596 C CA . ALA A 1 74 ? -2.427 -0.634 -5.700 1.00 84.69 74 ALA A CA 1
ATOM 597 C C . ALA A 1 74 ? -0.892 -0.726 -5.716 1.00 84.69 74 ALA A C 1
ATOM 599 O O . ALA A 1 74 ? -0.284 -0.533 -6.764 1.00 84.69 74 ALA A O 1
ATOM 600 N N . GLY A 1 75 ? -0.266 -1.104 -4.598 1.00 82.25 75 GLY A N 1
ATOM 601 C CA . GLY A 1 75 ? 1.175 -1.359 -4.531 1.00 82.25 75 GLY A CA 1
ATOM 602 C C . GLY A 1 75 ? 1.633 -2.461 -5.491 1.00 82.25 75 GLY A C 1
ATOM 603 O O . GLY A 1 75 ? 2.612 -2.277 -6.210 1.00 82.25 75 GLY A O 1
ATOM 604 N N . PHE A 1 76 ? 0.904 -3.579 -5.571 1.00 83.12 76 PHE A N 1
ATOM 605 C CA . PHE A 1 76 ? 1.198 -4.637 -6.544 1.00 83.12 76 PHE A CA 1
ATOM 606 C C . PHE A 1 76 ? 1.025 -4.163 -7.987 1.00 83.12 76 PHE A C 1
ATOM 608 O O . PHE A 1 76 ? 1.888 -4.446 -8.815 1.00 83.12 76 PHE A O 1
ATOM 615 N N . VAL A 1 77 ? -0.030 -3.396 -8.286 1.00 84.50 77 VAL A N 1
ATOM 616 C CA . VAL A 1 77 ? -0.209 -2.779 -9.610 1.00 84.50 77 VAL A CA 1
ATOM 617 C C . VAL A 1 77 ? 1.006 -1.934 -9.972 1.00 84.50 77 VAL A C 1
ATOM 619 O O . VAL A 1 77 ? 1.572 -2.120 -11.045 1.00 84.50 77 VAL A O 1
ATOM 622 N N . LEU A 1 78 ? 1.450 -1.072 -9.060 1.00 78.94 78 LEU A N 1
ATOM 623 C CA . LEU A 1 78 ? 2.580 -0.171 -9.275 1.00 78.94 78 LEU A CA 1
ATOM 624 C C . LEU A 1 78 ? 3.893 -0.928 -9.502 1.00 78.94 78 LEU A C 1
ATOM 626 O O . LEU A 1 78 ? 4.621 -0.627 -10.450 1.00 78.94 78 LEU A O 1
ATOM 630 N N . ILE A 1 79 ? 4.181 -1.948 -8.689 1.00 79.06 79 ILE A N 1
ATOM 631 C CA . ILE A 1 79 ? 5.351 -2.819 -8.882 1.00 79.06 79 ILE A CA 1
ATOM 632 C C . ILE A 1 79 ? 5.284 -3.493 -10.258 1.00 79.06 79 ILE A C 1
ATOM 634 O O . ILE A 1 79 ? 6.252 -3.432 -11.013 1.00 79.06 79 ILE A O 1
ATOM 638 N N . GLY A 1 80 ? 4.135 -4.073 -10.616 1.00 77.38 80 GLY A N 1
ATOM 639 C CA . GLY A 1 80 ? 3.926 -4.717 -11.912 1.00 77.38 80 GLY A CA 1
ATOM 640 C C . GLY A 1 80 ? 4.128 -3.757 -13.086 1.00 77.38 80 GLY A C 1
ATOM 641 O O . GLY A 1 80 ? 4.859 -4.074 -14.023 1.00 77.38 80 GLY A O 1
ATOM 642 N N . THR A 1 81 ? 3.564 -2.548 -13.013 1.00 77.56 81 THR A N 1
ATOM 643 C CA . THR A 1 81 ? 3.734 -1.529 -14.060 1.00 77.56 81 THR A CA 1
ATOM 644 C C . THR A 1 81 ? 5.177 -1.061 -14.189 1.00 77.56 81 THR A C 1
ATOM 646 O O . THR A 1 81 ? 5.648 -0.878 -15.307 1.00 77.56 81 THR A O 1
ATOM 649 N N . ASN A 1 82 ? 5.901 -0.920 -13.074 1.00 75.62 82 ASN A N 1
ATOM 650 C CA . ASN A 1 82 ? 7.309 -0.533 -13.102 1.00 75.62 82 ASN A CA 1
ATOM 651 C C . ASN A 1 82 ? 8.184 -1.620 -13.740 1.00 75.62 82 ASN A C 1
ATOM 653 O O . ASN A 1 82 ? 9.073 -1.284 -14.512 1.00 75.62 82 ASN A O 1
ATOM 657 N N . ILE A 1 83 ? 7.902 -2.905 -13.498 1.00 75.12 83 ILE A N 1
ATOM 658 C CA . ILE A 1 83 ? 8.586 -4.022 -14.178 1.00 75.12 83 ILE A CA 1
ATOM 659 C C . ILE A 1 83 ? 8.328 -3.979 -15.691 1.00 75.12 83 ILE A C 1
ATOM 661 O O . ILE A 1 83 ? 9.258 -4.129 -16.478 1.00 75.12 83 ILE A O 1
ATOM 665 N N . VAL A 1 84 ? 7.077 -3.743 -16.105 1.00 77.75 84 VAL A N 1
ATOM 666 C CA . VAL A 1 84 ? 6.698 -3.655 -17.528 1.00 77.75 84 VAL A CA 1
ATOM 667 C C . VAL A 1 84 ? 7.373 -2.472 -18.223 1.00 77.75 84 VAL A C 1
ATOM 669 O O . VAL A 1 84 ? 7.814 -2.608 -19.360 1.00 77.75 84 VAL A O 1
ATOM 672 N N . LEU A 1 85 ? 7.441 -1.315 -17.559 1.00 75.31 85 LEU A N 1
ATOM 673 C CA . LEU A 1 85 ? 8.022 -0.088 -18.112 1.00 75.31 85 LEU A CA 1
ATOM 674 C C . LEU A 1 85 ? 9.554 -0.121 -18.147 1.00 75.31 85 LEU A C 1
ATOM 676 O O . LEU A 1 85 ? 10.145 0.402 -19.087 1.00 75.31 85 LEU A O 1
ATOM 680 N N . ALA A 1 86 ? 10.189 -0.712 -17.134 1.00 71.69 86 ALA A N 1
ATOM 681 C CA . ALA A 1 86 ? 11.643 -0.821 -17.051 1.00 71.69 86 ALA A CA 1
ATOM 682 C C . ALA A 1 86 ? 12.214 -1.979 -17.888 1.00 71.69 86 ALA A C 1
ATOM 684 O O . ALA A 1 86 ? 13.429 -2.051 -18.054 1.00 71.69 86 ALA A O 1
ATOM 685 N N . ASP A 1 87 ? 11.355 -2.891 -18.363 1.00 68.31 87 ASP A N 1
ATOM 686 C CA . ASP A 1 87 ? 11.711 -4.163 -19.014 1.00 68.31 87 ASP A CA 1
ATOM 687 C C . ASP A 1 87 ? 12.775 -4.959 -18.230 1.00 68.31 87 ASP A C 1
ATOM 689 O O . ASP A 1 87 ? 13.587 -5.705 -18.776 1.00 68.31 87 ASP A O 1
ATOM 693 N N . SER A 1 88 ? 12.789 -4.772 -16.906 1.00 68.38 88 SER A N 1
ATOM 694 C CA . SER A 1 88 ? 13.775 -5.343 -16.000 1.00 68.38 88 SER A CA 1
ATOM 695 C C . SER A 1 88 ? 13.095 -5.917 -14.760 1.00 68.38 88 SER A C 1
ATOM 697 O O . SER A 1 88 ? 12.193 -5.326 -14.163 1.00 68.38 88 SER A O 1
ATOM 699 N N . CYS A 1 89 ? 13.552 -7.100 -14.348 1.00 67.38 89 CYS A N 1
ATOM 700 C CA . CYS A 1 89 ? 13.112 -7.748 -13.113 1.00 67.38 89 CYS A CA 1
ATOM 701 C C . CYS A 1 89 ? 13.864 -7.223 -11.867 1.00 67.38 89 CYS A C 1
ATOM 703 O O . CYS A 1 89 ? 13.683 -7.750 -10.767 1.00 67.38 89 CYS A O 1
ATOM 705 N N . GLU A 1 90 ? 14.707 -6.191 -12.002 1.00 65.12 90 GLU A N 1
ATOM 706 C CA . GLU A 1 90 ? 15.533 -5.662 -10.903 1.00 65.12 90 GLU A CA 1
ATOM 707 C C . GLU A 1 90 ? 14.695 -5.050 -9.772 1.00 65.12 90 GLU A C 1
ATOM 709 O O . GLU A 1 90 ? 15.067 -5.105 -8.599 1.00 65.12 90 GLU A O 1
ATOM 714 N N . THR A 1 91 ? 13.512 -4.535 -10.095 1.00 62.00 91 THR A N 1
ATOM 715 C CA . THR A 1 91 ? 12.553 -4.006 -9.114 1.00 62.00 91 THR A CA 1
ATOM 716 C C . THR A 1 91 ? 11.997 -5.085 -8.176 1.00 62.00 91 THR A C 1
ATOM 718 O O . THR A 1 91 ? 11.564 -4.762 -7.071 1.00 62.00 91 THR A O 1
ATOM 721 N N . MET A 1 92 ? 12.068 -6.372 -8.543 1.00 58.06 92 MET A N 1
ATOM 722 C CA . MET A 1 92 ? 11.755 -7.484 -7.632 1.00 58.06 92 MET A CA 1
ATOM 723 C C . MET A 1 92 ? 12.886 -7.813 -6.667 1.00 58.06 92 MET A C 1
ATOM 725 O O . MET A 1 92 ? 12.657 -8.352 -5.582 1.00 58.06 92 MET A O 1
ATOM 729 N N . THR A 1 93 ? 14.121 -7.504 -7.050 1.00 53.59 93 THR A N 1
ATOM 730 C CA . THR A 1 93 ? 15.286 -7.656 -6.187 1.00 53.59 93 THR A CA 1
ATOM 731 C C . THR A 1 93 ? 15.407 -6.442 -5.279 1.00 53.59 93 THR A C 1
ATOM 733 O O . THR A 1 93 ? 16.368 -5.684 -5.357 1.00 53.59 93 THR A O 1
ATOM 736 N N . PHE A 1 94 ? 14.433 -6.265 -4.381 1.00 47.97 94 PHE A N 1
ATOM 737 C CA . PHE A 1 94 ? 14.532 -5.300 -3.287 1.00 47.97 94 PHE A CA 1
ATOM 738 C C . PHE A 1 94 ? 15.878 -5.536 -2.569 1.00 47.97 94 PHE A C 1
ATOM 740 O O . PHE A 1 94 ? 16.073 -6.557 -1.909 1.00 47.97 94 PHE A O 1
ATOM 747 N N . SER A 1 95 ? 16.831 -4.613 -2.741 1.00 43.91 95 SER A N 1
ATOM 748 C CA . SER A 1 95 ? 18.159 -4.547 -2.096 1.00 43.91 95 SER A CA 1
ATOM 749 C C . SER A 1 95 ? 19.283 -5.520 -2.515 1.00 43.91 95 SER A C 1
ATOM 751 O O . SER A 1 95 ? 20.280 -5.606 -1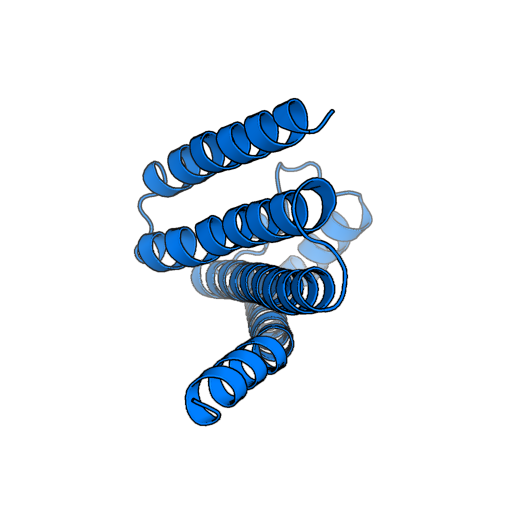.801 1.00 43.91 95 SER A O 1
ATOM 753 N N . GLY A 1 96 ? 19.194 -6.269 -3.623 1.00 47.38 96 GLY A N 1
ATOM 754 C CA . GLY A 1 96 ? 20.277 -7.213 -3.995 1.00 47.38 96 GLY A CA 1
ATOM 755 C C . GLY A 1 96 ? 20.508 -8.352 -2.977 1.00 47.38 96 GLY A C 1
ATOM 756 O O . GLY A 1 96 ? 21.476 -9.103 -3.069 1.00 47.38 96 GLY A O 1
ATOM 757 N N . ARG A 1 97 ? 19.593 -8.494 -2.008 1.00 47.03 97 ARG A N 1
ATOM 758 C CA . ARG A 1 97 ? 19.517 -9.538 -0.975 1.00 47.03 97 ARG A CA 1
ATOM 759 C C . ARG A 1 97 ? 18.138 -10.203 -0.988 1.00 47.03 97 ARG A C 1
ATOM 761 O O . ARG A 1 97 ? 17.538 -10.454 0.054 1.00 47.03 97 ARG A O 1
ATOM 768 N N . ALA A 1 98 ? 17.607 -10.476 -2.176 1.00 51.94 98 ALA A N 1
ATOM 769 C CA . ALA A 1 98 ? 16.439 -11.338 -2.274 1.00 51.94 98 ALA A CA 1
ATOM 770 C C . ALA A 1 98 ? 16.823 -12.736 -1.754 1.00 51.94 98 ALA A C 1
ATOM 772 O O . ALA A 1 98 ? 17.866 -13.280 -2.121 1.00 51.94 98 ALA A O 1
ATOM 773 N N . SER A 1 99 ? 16.001 -13.297 -0.863 1.00 56.88 99 SER A N 1
ATOM 774 C CA . SER A 1 99 ? 16.118 -14.689 -0.424 1.00 56.88 99 SER A CA 1
ATOM 775 C C . SER A 1 99 ? 16.252 -15.596 -1.651 1.00 56.88 99 SER A C 1
ATOM 777 O O . SER A 1 99 ? 15.627 -15.336 -2.681 1.00 56.88 99 SER A O 1
ATOM 779 N N . GLY A 1 100 ? 17.094 -16.633 -1.567 1.00 60.84 100 GLY A N 1
ATOM 780 C CA . GLY A 1 100 ? 17.598 -17.357 -2.745 1.00 60.84 100 GLY A CA 1
ATOM 781 C C . GLY A 1 100 ? 16.533 -17.792 -3.761 1.00 60.84 100 GLY A C 1
ATOM 782 O O . GLY A 1 100 ? 16.812 -17.804 -4.951 1.00 60.84 100 GLY A O 1
ATOM 783 N N . LEU A 1 101 ? 15.299 -18.053 -3.319 1.00 63.97 101 LEU A N 1
ATOM 784 C CA . LEU A 1 101 ? 14.161 -18.413 -4.171 1.00 63.97 101 LEU A CA 1
ATOM 785 C C . LEU A 1 101 ? 13.647 -17.259 -5.051 1.00 63.97 101 LEU A C 1
ATOM 787 O O . LEU A 1 101 ? 13.445 -17.452 -6.245 1.00 63.97 101 LEU A O 1
ATOM 791 N N . LEU A 1 102 ? 13.471 -16.057 -4.492 1.00 65.56 102 LEU A N 1
ATOM 792 C CA . LEU A 1 102 ? 13.028 -14.872 -5.244 1.00 65.56 102 LEU A CA 1
ATOM 793 C C . LEU A 1 102 ? 14.104 -14.406 -6.226 1.00 65.56 102 LEU A C 1
ATOM 795 O O . LEU A 1 102 ? 13.795 -14.033 -7.355 1.00 65.56 102 LEU A O 1
ATOM 799 N N . TRP A 1 103 ? 15.370 -14.477 -5.812 1.00 65.44 103 TRP A N 1
ATOM 800 C CA . TRP A 1 103 ? 16.502 -14.156 -6.678 1.00 65.44 103 TRP A CA 1
ATOM 801 C C . TRP A 1 103 ? 16.650 -15.167 -7.823 1.00 65.44 103 TRP A C 1
ATOM 803 O O . TRP A 1 103 ? 16.817 -14.778 -8.976 1.00 65.44 103 TRP A O 1
ATOM 813 N N . MET A 1 104 ? 16.522 -16.465 -7.528 1.00 66.50 104 MET A N 1
ATOM 814 C CA . MET A 1 104 ? 16.573 -17.527 -8.534 1.00 66.50 104 MET A CA 1
ATOM 815 C C . MET A 1 104 ? 15.407 -17.428 -9.521 1.00 66.50 104 MET A C 1
ATOM 817 O O . MET A 1 104 ? 15.616 -17.580 -10.720 1.00 66.50 104 MET A O 1
ATOM 821 N N . PHE A 1 105 ? 14.200 -17.116 -9.043 1.00 68.38 105 PHE A N 1
ATOM 822 C CA . PHE A 1 105 ? 13.027 -16.929 -9.894 1.00 68.38 105 PHE A CA 1
ATOM 823 C C . PHE A 1 105 ? 13.134 -15.678 -10.776 1.00 68.38 105 PHE A C 1
ATOM 825 O O . PHE A 1 105 ? 12.845 -15.749 -11.967 1.00 68.38 105 PHE A O 1
ATOM 832 N N . SER A 1 106 ? 13.618 -14.561 -10.222 1.00 63.34 106 SER A N 1
ATOM 833 C CA . SER A 1 106 ? 13.900 -13.333 -10.977 1.00 63.34 106 SER A CA 1
ATOM 834 C C . SER A 1 106 ? 14.927 -13.581 -12.088 1.00 63.34 106 SER A C 1
ATOM 836 O O . SER A 1 106 ? 14.652 -13.295 -13.250 1.00 63.34 106 SER A O 1
ATOM 838 N N . ASN A 1 107 ? 16.061 -14.217 -11.771 1.00 68.69 107 ASN A N 1
ATOM 839 C CA . ASN A 1 107 ? 17.091 -14.537 -12.764 1.00 68.69 107 ASN A CA 1
ATOM 840 C C . ASN A 1 107 ? 16.626 -15.552 -13.813 1.00 68.69 107 ASN A C 1
ATOM 842 O O . ASN A 1 107 ? 17.034 -15.460 -14.967 1.00 68.69 107 ASN A O 1
ATOM 846 N N . TYR A 1 108 ? 15.781 -16.512 -13.434 1.00 68.31 108 TYR A N 1
ATOM 847 C CA . TYR A 1 108 ? 15.190 -17.468 -14.370 1.00 68.31 108 TYR A CA 1
ATOM 848 C C . TYR A 1 108 ? 14.207 -16.788 -15.330 1.00 68.31 108 TYR A C 1
ATOM 850 O O . TYR A 1 108 ? 14.204 -17.055 -16.523 1.00 68.31 108 TYR A O 1
ATOM 858 N N . MET A 1 109 ? 13.392 -15.857 -14.839 1.00 64.94 109 MET A N 1
ATOM 859 C CA . MET A 1 109 ? 12.477 -15.095 -15.692 1.00 64.94 109 MET A CA 1
ATOM 860 C C . MET A 1 109 ? 13.217 -14.100 -16.592 1.00 64.94 109 MET A C 1
ATOM 862 O O . MET A 1 109 ? 12.822 -13.896 -17.742 1.00 64.94 109 MET A O 1
ATOM 866 N N . LEU A 1 110 ? 14.330 -13.549 -16.103 1.00 68.25 110 LEU A N 1
ATOM 867 C CA . LEU A 1 110 ? 15.237 -12.703 -16.872 1.00 68.25 110 LEU A CA 1
ATOM 868 C C . LEU A 1 110 ? 15.973 -13.498 -17.962 1.00 68.25 110 LEU A C 1
ATOM 870 O O . LEU A 1 110 ? 16.102 -13.009 -19.079 1.00 68.25 110 LEU A O 1
ATOM 874 N N . SER A 1 111 ? 16.386 -14.740 -17.690 1.00 65.69 111 SER A N 1
ATOM 875 C CA . SER A 1 111 ? 17.084 -15.581 -18.674 1.00 65.69 111 SER A CA 1
A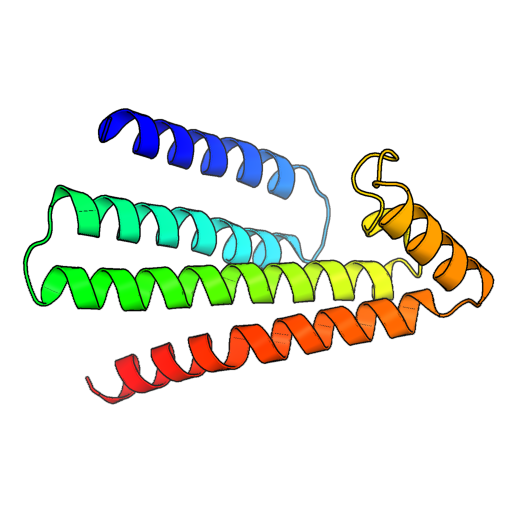TOM 876 C C . SER A 1 111 ? 16.193 -16.065 -19.822 1.00 65.69 111 SER A C 1
ATOM 878 O O . SER A 1 111 ? 16.703 -16.352 -20.903 1.00 65.69 111 SER A O 1
ATOM 880 N N . ILE A 1 112 ? 14.873 -16.124 -19.617 1.00 73.81 112 ILE A N 1
ATOM 881 C CA . ILE A 1 112 ? 13.893 -16.504 -20.649 1.00 73.81 112 ILE A CA 1
ATOM 882 C C . ILE A 1 112 ? 13.297 -15.253 -21.334 1.00 73.81 112 ILE A C 1
ATOM 884 O O . ILE A 1 112 ? 12.640 -15.366 -22.365 1.00 73.81 112 ILE A O 1
ATOM 888 N N . GLY A 1 113 ? 13.546 -14.043 -20.815 1.00 66.56 113 GLY A N 1
ATOM 889 C CA . GLY A 1 113 ? 13.047 -12.790 -21.397 1.00 66.56 113 GLY A CA 1
ATOM 890 C C . GLY A 1 113 ? 11.560 -12.514 -21.137 1.00 66.56 113 GLY A C 1
ATOM 891 O O . GLY A 1 113 ? 10.936 -11.762 -21.879 1.00 66.56 113 GLY A O 1
ATOM 892 N N . TYR A 1 114 ? 10.976 -13.104 -20.087 1.00 74.69 114 TYR A N 1
ATOM 893 C CA . TYR A 1 114 ? 9.549 -12.973 -19.738 1.00 74.69 114 TYR A CA 1
ATOM 894 C C . TYR A 1 114 ? 9.287 -11.972 -18.593 1.00 74.69 114 TYR A C 1
ATOM 896 O O . TYR A 1 114 ? 8.216 -11.989 -17.984 1.00 74.69 114 TYR A O 1
ATOM 904 N N . CYS A 1 115 ? 10.230 -11.066 -18.294 1.00 75.00 115 CYS A N 1
ATOM 905 C CA . CYS A 1 115 ? 10.068 -10.055 -17.235 1.00 75.00 115 CYS A CA 1
ATOM 906 C C . CYS A 1 115 ? 8.820 -9.184 -17.435 1.00 75.00 115 CYS A C 1
ATOM 908 O O . CYS A 1 115 ? 8.094 -8.904 -16.481 1.00 75.00 115 CYS A O 1
ATOM 910 N N . ARG A 1 116 ? 8.511 -8.822 -18.682 1.00 75.00 116 ARG A N 1
ATOM 911 C CA . ARG A 1 116 ? 7.308 -8.058 -19.012 1.00 75.00 116 ARG A CA 1
ATOM 912 C C . ARG A 1 116 ? 6.013 -8.813 -18.693 1.00 75.00 116 ARG A C 1
ATOM 914 O O . ARG A 1 116 ? 5.127 -8.243 -18.065 1.00 75.00 116 ARG A O 1
ATOM 921 N N . GLU A 1 117 ? 5.909 -10.087 -19.064 1.00 80.62 117 GLU A N 1
ATOM 922 C CA . GLU A 1 117 ? 4.712 -10.912 -18.807 1.00 80.62 117 GLU A CA 1
ATOM 923 C C . GLU A 1 117 ? 4.476 -11.131 -17.310 1.00 80.62 117 GLU A C 1
ATOM 925 O O . GLU A 1 117 ? 3.352 -11.091 -16.811 1.00 80.62 117 GLU A O 1
ATOM 930 N N . LEU A 1 118 ? 5.563 -11.288 -16.564 1.00 79.00 118 LEU A N 1
ATOM 931 C CA . LEU A 1 118 ? 5.550 -11.366 -15.113 1.00 79.00 118 LEU A CA 1
ATOM 932 C C . LEU A 1 118 ? 5.060 -10.056 -14.471 1.00 79.00 118 LEU A C 1
ATOM 934 O O . LEU A 1 118 ? 4.222 -10.088 -13.568 1.00 79.00 118 LEU A O 1
ATOM 938 N N . GLY A 1 119 ? 5.530 -8.905 -14.963 1.00 75.56 119 GLY A N 1
ATOM 939 C CA . GLY A 1 119 ? 5.042 -7.590 -14.545 1.00 75.56 119 GLY A CA 1
ATOM 940 C C . GLY A 1 119 ? 3.546 -7.401 -14.828 1.00 75.56 119 GLY A C 1
ATOM 941 O O . GLY A 1 119 ? 2.810 -6.941 -13.952 1.00 75.56 119 GLY A O 1
ATOM 942 N N . VAL A 1 120 ? 3.067 -7.840 -15.999 1.00 81.62 120 VAL A N 1
ATOM 943 C CA . VAL A 1 120 ? 1.632 -7.853 -16.343 1.00 81.62 120 VAL A CA 1
ATOM 944 C C . VAL A 1 120 ? 0.849 -8.745 -15.380 1.00 81.62 120 VAL A C 1
ATOM 946 O O . VAL A 1 120 ? -0.172 -8.312 -14.848 1.00 81.62 120 VAL A O 1
ATOM 949 N N . GLY A 1 121 ? 1.334 -9.956 -15.093 1.00 83.44 121 GLY A N 1
ATOM 950 C CA . GLY A 1 121 ? 0.687 -10.877 -14.156 1.00 83.44 121 GLY A CA 1
ATOM 951 C C . GLY A 1 121 ? 0.524 -10.279 -12.756 1.00 83.44 121 GLY A C 1
ATOM 952 O O . GLY A 1 121 ? -0.542 -10.388 -12.150 1.00 83.44 121 GLY A O 1
ATOM 953 N N . ILE A 1 122 ? 1.545 -9.578 -12.266 1.00 83.06 122 ILE A N 1
ATOM 954 C CA . ILE A 1 122 ? 1.513 -8.909 -10.959 1.00 83.06 122 ILE A CA 1
ATOM 955 C C . ILE A 1 122 ? 0.571 -7.711 -10.967 1.00 83.06 122 ILE A C 1
ATOM 957 O O . ILE A 1 122 ? -0.174 -7.515 -10.005 1.00 83.06 122 ILE A O 1
ATOM 961 N N . ALA A 1 123 ? 0.550 -6.945 -12.057 1.00 82.19 123 ALA A N 1
ATOM 962 C CA . ALA A 1 123 ? -0.383 -5.840 -12.194 1.00 82.19 123 ALA A CA 1
ATOM 963 C C . ALA A 1 123 ? -1.840 -6.326 -12.202 1.00 82.19 123 ALA A C 1
ATOM 965 O O . ALA A 1 123 ? -2.682 -5.789 -11.482 1.00 82.19 123 ALA A O 1
ATOM 966 N N . VAL A 1 124 ? -2.134 -7.396 -12.944 1.00 86.44 124 VAL A N 1
ATOM 967 C CA . VAL A 1 124 ? -3.463 -8.024 -12.973 1.00 86.44 124 VAL A CA 1
ATOM 968 C C . VAL A 1 124 ? -3.837 -8.576 -11.597 1.00 86.44 124 VAL A C 1
ATOM 970 O O . VAL A 1 124 ? -4.953 -8.354 -11.132 1.00 86.44 124 VAL A O 1
ATOM 973 N N . PHE A 1 125 ? -2.909 -9.233 -10.902 1.00 85.31 125 PHE A N 1
ATOM 974 C CA . PHE A 1 125 ? -3.131 -9.724 -9.542 1.00 85.31 125 PHE A CA 1
ATOM 975 C C . PHE A 1 125 ? -3.471 -8.589 -8.564 1.00 85.31 125 PHE A C 1
ATOM 977 O O . PHE A 1 125 ? -4.447 -8.689 -7.817 1.00 85.31 125 PHE A O 1
ATOM 984 N N . GLY A 1 126 ? -2.734 -7.477 -8.614 1.00 82.81 126 GLY A N 1
ATOM 985 C CA . GLY A 1 126 ? -3.032 -6.285 -7.818 1.00 82.81 126 GLY A CA 1
ATOM 986 C C . GLY A 1 126 ? -4.405 -5.679 -8.138 1.00 82.81 126 GLY A C 1
ATOM 987 O O . GLY A 1 126 ? -5.143 -5.289 -7.228 1.00 82.81 126 GLY A O 1
ATOM 988 N N . ALA A 1 127 ? -4.803 -5.665 -9.414 1.00 83.75 127 ALA A N 1
ATOM 989 C CA . ALA A 1 127 ? -6.124 -5.204 -9.841 1.00 83.75 127 ALA A CA 1
ATOM 990 C C . ALA A 1 127 ? -7.255 -6.117 -9.324 1.00 83.75 127 ALA A C 1
ATOM 992 O O . ALA A 1 127 ? -8.271 -5.632 -8.829 1.00 83.75 127 ALA A O 1
ATOM 993 N N . ILE A 1 128 ? -7.064 -7.439 -9.358 1.00 86.75 128 ILE A N 1
ATOM 994 C CA . ILE A 1 128 ? -8.037 -8.413 -8.836 1.00 86.75 128 ILE A CA 1
ATOM 995 C C . ILE A 1 128 ? -8.199 -8.268 -7.319 1.00 86.75 128 ILE A C 1
ATOM 997 O O . ILE A 1 128 ? -9.322 -8.292 -6.819 1.00 86.75 128 ILE A O 1
ATOM 1001 N N . ILE A 1 129 ? -7.101 -8.081 -6.583 1.00 84.81 129 ILE A N 1
ATOM 1002 C CA . ILE A 1 129 ? -7.140 -7.901 -5.123 1.00 84.81 129 ILE A CA 1
ATOM 1003 C C . ILE A 1 129 ? -7.801 -6.580 -4.728 1.00 84.81 129 ILE A C 1
ATOM 1005 O O . ILE A 1 129 ? -8.524 -6.529 -3.736 1.00 84.81 129 ILE A O 1
ATOM 1009 N N . SER A 1 130 ? -7.576 -5.513 -5.492 1.00 83.19 130 SER A N 1
ATOM 1010 C CA . SER A 1 130 ? -8.164 -4.200 -5.202 1.00 83.19 130 SER A CA 1
ATOM 1011 C C . SER A 1 130 ? -9.653 -4.105 -5.568 1.00 83.19 130 SER A C 1
ATOM 1013 O O . SER A 1 130 ? -10.377 -3.316 -4.957 1.00 83.19 130 SER A O 1
ATOM 1015 N N . TYR A 1 131 ? -10.143 -4.936 -6.496 1.00 80.75 131 TYR A N 1
ATOM 1016 C CA . TYR A 1 131 ? -11.543 -4.972 -6.935 1.00 80.75 131 TYR A CA 1
ATOM 1017 C C . TYR A 1 131 ? -12.592 -5.104 -5.806 1.00 80.75 131 TYR A C 1
ATOM 1019 O O . TYR A 1 131 ? -13.497 -4.263 -5.751 1.00 80.75 131 TYR A O 1
ATOM 1027 N N . PRO A 1 132 ? -12.521 -6.091 -4.885 1.00 78.62 132 PRO A N 1
ATOM 1028 C CA . PRO A 1 132 ? -13.502 -6.219 -3.804 1.00 78.62 132 PRO A CA 1
ATOM 1029 C C . PRO A 1 132 ? -13.539 -4.988 -2.891 1.00 78.62 132 PRO A C 1
ATOM 1031 O O . PRO A 1 132 ? -14.617 -4.596 -2.444 1.00 78.62 132 PRO A O 1
ATOM 1034 N N . SER A 1 133 ? -12.397 -4.333 -2.662 1.00 77.94 133 SER A N 1
ATOM 1035 C CA . SER A 1 133 ? -12.346 -3.100 -1.874 1.00 77.94 133 SER A CA 1
ATOM 1036 C C . SER A 1 133 ? -13.085 -1.953 -2.561 1.00 77.94 133 SER A C 1
ATOM 1038 O O . SER A 1 133 ? -13.863 -1.259 -1.913 1.00 77.94 133 SER A O 1
ATOM 1040 N N . VAL A 1 134 ? -12.893 -1.768 -3.872 1.00 75.12 134 VAL A N 1
ATOM 1041 C CA . VAL A 1 134 ? -13.597 -0.727 -4.648 1.00 75.12 134 VAL A CA 1
ATOM 1042 C C . VAL A 1 134 ? -15.103 -0.958 -4.627 1.00 75.12 134 VAL A C 1
ATOM 1044 O O . VAL A 1 134 ? -15.869 -0.020 -4.408 1.00 75.12 134 VAL A O 1
ATOM 1047 N N . ARG A 1 135 ? -15.533 -2.211 -4.801 1.00 75.88 135 ARG A N 1
ATOM 1048 C CA . ARG A 1 135 ? -16.949 -2.576 -4.741 1.00 75.88 135 ARG A CA 1
ATOM 1049 C C . ARG A 1 135 ? -17.573 -2.216 -3.391 1.00 75.88 135 ARG A C 1
ATOM 1051 O O . ARG A 1 135 ? -18.649 -1.629 -3.371 1.00 75.88 135 ARG A O 1
ATOM 1058 N N . LEU A 1 136 ? -16.880 -2.499 -2.287 1.00 75.88 136 LEU A N 1
ATOM 1059 C CA . LEU A 1 136 ? -17.351 -2.150 -0.946 1.00 75.88 136 LEU A CA 1
ATOM 1060 C C . LEU A 1 136 ? -17.534 -0.630 -0.779 1.00 75.88 136 LEU A C 1
ATOM 1062 O O . LEU A 1 136 ? -18.531 -0.182 -0.217 1.00 75.88 136 LEU A O 1
ATOM 1066 N N . PHE A 1 137 ? -16.601 0.180 -1.293 1.00 73.62 137 PHE A N 1
ATOM 1067 C CA . PHE A 1 137 ? -16.732 1.641 -1.249 1.00 73.62 137 PHE A CA 1
ATOM 1068 C C . PHE A 1 137 ? -17.903 2.153 -2.091 1.00 73.62 137 PHE A C 1
ATOM 1070 O O . PHE A 1 137 ? -18.602 3.064 -1.652 1.00 73.62 137 PHE A O 1
ATOM 1077 N N . LEU A 1 138 ? -18.149 1.562 -3.263 1.00 74.44 138 LEU A N 1
ATOM 1078 C CA . LEU A 1 138 ? -19.297 1.915 -4.102 1.00 74.44 138 LEU A CA 1
ATOM 1079 C C . LEU A 1 138 ? -20.626 1.585 -3.414 1.00 74.44 138 LEU A C 1
ATOM 1081 O O . LEU A 1 138 ? -21.510 2.435 -3.372 1.00 74.44 138 LEU A O 1
ATOM 1085 N N . GLU A 1 139 ? -20.746 0.401 -2.810 1.00 71.31 139 GLU A N 1
ATOM 1086 C CA . GLU A 1 139 ? -21.949 -0.005 -2.069 1.00 71.31 139 GLU A CA 1
ATOM 1087 C C . GLU A 1 139 ? -22.212 0.917 -0.859 1.00 71.31 139 GLU A C 1
ATOM 1089 O O . GLU A 1 139 ? -23.350 1.326 -0.626 1.00 71.31 139 GLU A O 1
ATOM 1094 N N . LEU A 1 140 ? -21.164 1.336 -0.136 1.00 63.94 140 LEU A N 1
ATOM 1095 C CA . LEU A 1 140 ? -21.280 2.292 0.975 1.00 63.94 140 LEU A CA 1
ATOM 1096 C C . LEU A 1 140 ? -21.705 3.701 0.530 1.00 63.94 140 LEU A C 1
ATOM 1098 O O . LEU A 1 140 ? -22.407 4.387 1.273 1.00 63.94 140 LEU A O 1
ATOM 1102 N N . VAL A 1 141 ? -21.278 4.149 -0.654 1.00 69.00 141 VAL A N 1
ATOM 1103 C CA . VAL A 1 141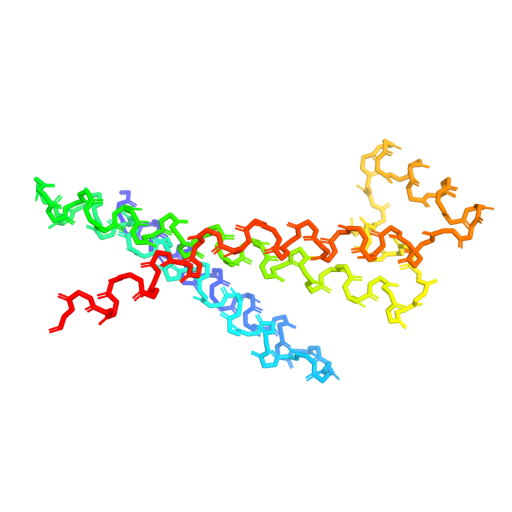 ? -21.671 5.452 -1.219 1.00 69.00 141 VAL A CA 1
ATOM 1104 C C . VAL A 1 141 ? -23.113 5.422 -1.721 1.00 69.00 141 VAL A C 1
ATOM 1106 O O . VAL A 1 141 ? -23.833 6.396 -1.542 1.00 69.00 141 VAL A O 1
ATOM 1109 N N . GLN A 1 142 ? -23.543 4.314 -2.324 1.00 64.69 142 GLN A N 1
ATOM 1110 C CA . GLN A 1 142 ? -24.865 4.179 -2.939 1.00 64.69 142 GLN A CA 1
ATOM 1111 C C . GLN A 1 142 ? -25.986 3.888 -1.924 1.00 64.69 142 GLN A C 1
ATOM 1113 O O . GLN A 1 142 ? -27.156 4.098 -2.226 1.00 64.69 142 GLN A O 1
ATOM 1118 N N . SER A 1 143 ? -25.636 3.417 -0.722 1.00 55.88 143 SER A N 1
ATOM 1119 C CA . SER A 1 143 ? -26.571 3.186 0.389 1.00 55.88 143 SER A CA 1
ATOM 1120 C C . SER A 1 143 ? -26.890 4.446 1.216 1.00 55.88 143 SER A C 1
ATOM 1122 O O . SER A 1 143 ? -27.669 4.351 2.169 1.00 55.88 143 SER A O 1
ATOM 1124 N N . ARG A 1 144 ? -26.272 5.592 0.914 1.00 46.31 144 ARG A N 1
ATOM 1125 C CA . ARG A 1 144 ? -26.502 6.872 1.597 1.00 46.31 144 ARG A CA 1
ATOM 1126 C C . ARG A 1 144 ? -27.403 7.772 0.757 1.00 46.31 144 ARG A C 1
ATOM 1128 O O . ARG A 1 144 ? -28.243 8.457 1.378 1.00 46.31 144 ARG A O 1
#

Secondary structure (DSSP, 8-state):
-HHHHHHHHHHHHHHHHHHHHHS--TTHHHHHHHHHHHHHHHHHHHHHHHH--THHHHHHHHHHHHHHHHHHHHHHHHHHHHHHHHT-GGGGSGGG---HHHHHHHHHHHHHT-HHHHHHHHHHHHHHHHHHHHHHHHHHHHT-

Foldseek 3Di:
DLVVLVVVLVVQLVVQLVVLVVDPDPCSVLSNVLSVLLSVLVVLLSCLVPPDDDPSSVVSNVLSVLSNLQSVLSVLLVLLVCQLVVLALVSQCPPVPDDPVSVVVRVVCVVVSNSNVVSVVSNVVSVVSNVVSVVVVVVVVVVD

Organism: Thelohanellus kitauei (NCBI:txid669202)

Radius of gyration: 17.83 Å; chains: 1; bounding box: 47×31×46 Å

Sequence (144 aa):
MRWFFLLFIMLLVVTGNAVIFDSSSSTRVIDWIAFNLFPLSLVLFWFGIYFSDGDKRAHLFVIGHALLVFSAGAGFVLIGTNIVLADSCETMTFSGRASGLLWMFSNYMLSIGYCRELGVGIAVFGAIISYPSVRLFLELVQSR

pLDDT: mean 77.98, std 11.04, range [43.91, 91.94]